Protein AF-A0A962GU84-F1 (afdb_monomer_lite)

Structure (mmCIF, N/CA/C/O backbone):
data_AF-A0A962GU84-F1
#
_entry.id   AF-A0A962GU84-F1
#
loop_
_atom_site.group_PDB
_atom_site.id
_atom_site.type_symbol
_atom_site.label_atom_id
_atom_site.label_alt_id
_atom_site.label_comp_id
_atom_site.label_asym_id
_atom_site.label_entity_id
_atom_site.label_seq_id
_atom_site.pdbx_PDB_ins_code
_atom_site.Cartn_x
_atom_site.Cartn_y
_atom_site.Cartn_z
_atom_site.occupancy
_atom_site.B_iso_or_equiv
_atom_site.auth_seq_id
_atom_site.auth_comp_id
_atom_site.auth_asym_id
_atom_site.auth_atom_id
_atom_site.pdbx_PDB_model_num
ATOM 1 N N . MET A 1 1 ? 2.313 -4.454 -52.057 1.00 39.34 1 MET A N 1
ATOM 2 C CA . MET A 1 1 ? 3.529 -4.263 -51.239 1.00 39.34 1 MET A CA 1
ATOM 3 C C . MET A 1 1 ? 3.069 -3.938 -49.831 1.00 39.34 1 MET A C 1
ATOM 5 O O . MET A 1 1 ? 2.748 -2.790 -49.569 1.00 39.34 1 MET A O 1
ATOM 9 N N . ASN A 1 2 ? 2.949 -4.948 -48.970 1.00 45.00 2 ASN A N 1
ATOM 10 C CA . ASN A 1 2 ? 2.673 -4.740 -47.550 1.00 45.00 2 ASN A CA 1
ATOM 11 C C . ASN A 1 2 ? 4.030 -4.759 -46.849 1.00 45.00 2 ASN A C 1
ATOM 13 O O . ASN A 1 2 ? 4.704 -5.785 -46.850 1.00 45.00 2 ASN A O 1
ATOM 17 N N . GLN A 1 3 ? 4.483 -3.604 -46.366 1.00 57.44 3 GLN A N 1
ATOM 18 C CA . GLN A 1 3 ? 5.586 -3.566 -45.415 1.00 57.44 3 GLN A CA 1
ATOM 19 C C . GLN A 1 3 ? 4.994 -3.895 -44.050 1.00 57.44 3 GLN A C 1
ATOM 21 O O . GLN A 1 3 ? 4.512 -3.013 -43.342 1.00 57.44 3 GLN A O 1
ATOM 26 N N . ASP A 1 4 ? 4.989 -5.180 -43.715 1.00 63.31 4 ASP A N 1
ATOM 27 C CA . ASP A 1 4 ? 4.721 -5.628 -42.357 1.00 63.31 4 ASP A CA 1
ATOM 28 C C . ASP A 1 4 ? 5.906 -5.175 -41.497 1.00 63.31 4 ASP A C 1
ATOM 30 O O . ASP A 1 4 ? 6.939 -5.839 -41.415 1.00 63.31 4 ASP A O 1
ATOM 34 N N . PHE A 1 5 ? 5.801 -3.975 -40.924 1.00 60.59 5 PHE A N 1
ATOM 35 C CA . PHE A 1 5 ? 6.808 -3.443 -40.014 1.00 60.59 5 PHE A CA 1
ATOM 36 C C . PHE A 1 5 ? 6.866 -4.327 -38.773 1.00 60.59 5 PHE A C 1
ATOM 38 O O . PHE A 1 5 ? 6.053 -4.214 -37.853 1.00 60.59 5 PHE A O 1
ATOM 45 N N . ASN A 1 6 ? 7.840 -5.229 -38.751 1.00 82.00 6 ASN A N 1
ATOM 46 C CA . ASN A 1 6 ? 8.029 -6.141 -37.645 1.00 82.00 6 ASN A CA 1
ATOM 47 C C . ASN A 1 6 ? 8.743 -5.393 -36.508 1.00 82.00 6 ASN A C 1
ATOM 49 O O . ASN A 1 6 ? 9.948 -5.146 -36.556 1.00 82.00 6 ASN A O 1
ATOM 53 N N . PHE A 1 7 ? 7.990 -4.982 -35.484 1.00 81.94 7 PHE A N 1
ATOM 54 C CA . PHE A 1 7 ? 8.504 -4.200 -34.348 1.00 81.94 7 PHE A CA 1
ATOM 55 C C . PHE A 1 7 ? 9.721 -4.863 -33.684 1.00 81.94 7 PHE A C 1
ATOM 57 O O . PHE A 1 7 ? 10.677 -4.191 -33.295 1.00 81.94 7 PHE A O 1
ATOM 64 N N . ILE A 1 8 ? 9.713 -6.196 -33.613 1.00 83.56 8 ILE A N 1
ATOM 65 C CA . ILE A 1 8 ? 10.800 -6.991 -33.044 1.00 83.56 8 ILE A CA 1
ATOM 66 C C . ILE A 1 8 ? 12.076 -6.827 -33.878 1.00 83.56 8 ILE A C 1
ATOM 68 O O . ILE A 1 8 ? 13.156 -6.660 -33.317 1.00 83.56 8 ILE A O 1
ATOM 72 N N . GLU A 1 9 ? 11.962 -6.823 -35.206 1.00 84.25 9 GLU A N 1
ATOM 73 C CA . GLU A 1 9 ? 13.090 -6.660 -36.127 1.00 84.25 9 GLU A CA 1
ATOM 74 C C . GLU A 1 9 ? 13.688 -5.250 -36.048 1.00 84.25 9 GLU A C 1
ATOM 76 O O . GLU A 1 9 ? 14.909 -5.093 -36.070 1.00 84.25 9 GLU A O 1
ATOM 81 N N . LEU A 1 10 ? 12.853 -4.226 -35.850 1.00 84.00 10 LEU A N 1
ATOM 82 C CA . LEU A 1 10 ? 13.306 -2.848 -35.649 1.00 84.00 10 LEU A CA 1
ATOM 83 C C . LEU A 1 10 ? 14.119 -2.699 -34.351 1.00 84.00 10 LEU A C 1
ATOM 85 O O . LEU A 1 10 ? 15.176 -2.068 -34.334 1.00 84.00 10 LEU A O 1
ATOM 89 N N . VAL A 1 11 ? 13.662 -3.340 -33.272 1.00 83.38 11 VAL A N 1
ATOM 90 C CA . VAL A 1 11 ? 14.375 -3.392 -31.987 1.00 83.38 11 VAL A CA 1
ATOM 91 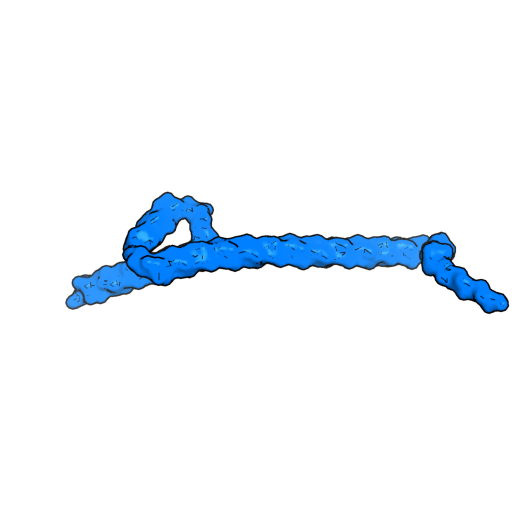C C . VAL A 1 11 ? 15.669 -4.203 -32.108 1.00 83.38 11 VAL A C 1
ATOM 93 O O . VAL A 1 11 ? 16.704 -3.806 -31.567 1.00 83.38 11 VAL A O 1
ATOM 96 N N . MET A 1 12 ? 15.646 -5.319 -32.841 1.00 83.38 12 MET A N 1
ATOM 97 C CA . MET A 1 12 ? 16.808 -6.192 -33.024 1.00 83.38 12 MET A CA 1
ATOM 98 C C . MET A 1 12 ? 17.905 -5.547 -33.875 1.00 83.38 12 MET A C 1
ATOM 100 O O . MET A 1 12 ? 19.085 -5.765 -33.604 1.00 83.38 12 MET A O 1
ATOM 104 N N . ASN A 1 13 ? 17.539 -4.707 -34.842 1.00 87.69 13 ASN A N 1
ATOM 105 C CA . ASN A 1 13 ? 18.483 -3.942 -35.659 1.00 87.69 13 ASN A CA 1
ATOM 106 C C . ASN A 1 13 ? 18.903 -2.602 -35.024 1.00 87.69 13 ASN A C 1
ATOM 108 O O . ASN A 1 13 ? 19.773 -1.917 -35.559 1.00 87.69 13 ASN A O 1
ATOM 112 N N 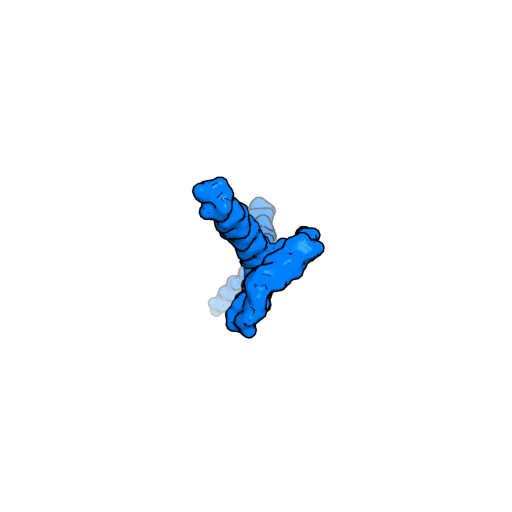. ALA A 1 14 ? 18.331 -2.217 -33.879 1.00 85.75 14 ALA A N 1
ATOM 113 C CA . ALA A 1 14 ? 18.678 -0.966 -33.213 1.00 85.75 14 ALA A CA 1
ATOM 114 C C . ALA A 1 14 ? 20.114 -0.974 -32.651 1.00 85.75 14 ALA A C 1
ATOM 116 O O . ALA A 1 14 ? 20.672 -2.018 -32.291 1.00 85.75 14 ALA A O 1
ATOM 117 N N . SER A 1 15 ? 20.704 0.218 -32.526 1.00 90.25 15 SER A N 1
ATOM 118 C CA . SER A 1 15 ? 22.047 0.392 -31.971 1.00 90.25 15 SER A CA 1
ATOM 119 C C . SER A 1 15 ? 22.118 -0.012 -30.491 1.00 90.25 15 SER A C 1
ATOM 121 O O . SER A 1 15 ? 21.128 0.031 -29.753 1.00 90.25 15 SER A O 1
ATOM 123 N N . LEU A 1 16 ? 23.311 -0.412 -30.039 1.00 90.56 16 LEU A N 1
ATOM 124 C CA . LEU A 1 16 ? 23.529 -0.929 -28.683 1.00 90.56 16 LEU A CA 1
ATOM 125 C C . LEU A 1 16 ? 23.059 0.029 -27.562 1.00 90.56 16 LEU A C 1
ATOM 127 O O . LEU A 1 16 ? 22.400 -0.450 -26.637 1.00 90.56 16 LEU A O 1
ATOM 131 N N . PRO A 1 17 ? 23.287 1.360 -27.637 1.00 93.69 17 PRO A N 1
ATOM 132 C CA . PRO A 1 17 ? 22.769 2.287 -26.627 1.00 93.69 17 PRO A CA 1
ATOM 133 C C . PRO A 1 17 ? 21.236 2.311 -26.573 1.00 93.69 17 PRO A C 1
ATOM 135 O O . PRO A 1 17 ? 20.654 2.322 -25.490 1.00 93.69 17 PRO A O 1
ATOM 138 N N . VAL A 1 18 ? 20.572 2.261 -27.734 1.00 93.25 18 VAL A N 1
ATOM 139 C CA . VAL A 1 18 ? 19.104 2.299 -27.838 1.00 93.25 18 VAL A CA 1
ATOM 140 C C . VAL A 1 18 ? 18.489 1.052 -27.204 1.00 93.25 18 VAL A C 1
ATOM 142 O O . VAL A 1 18 ? 17.543 1.161 -26.424 1.00 93.25 18 VAL A O 1
ATOM 145 N N . LYS A 1 19 ? 19.073 -0.128 -27.444 1.00 91.69 19 LYS A N 1
ATOM 146 C CA . LYS A 1 19 ? 18.665 -1.377 -26.778 1.00 91.69 19 LYS A CA 1
ATOM 147 C C . LYS A 1 19 ? 18.794 -1.298 -25.256 1.00 91.69 19 LYS A C 1
ATOM 149 O O . LYS A 1 19 ? 17.890 -1.743 -24.553 1.00 91.69 19 LYS A O 1
ATOM 154 N N . GLY A 1 20 ? 19.874 -0.695 -24.751 1.00 94.94 20 GLY A N 1
ATOM 155 C CA . GLY A 1 20 ? 20.084 -0.496 -23.314 1.00 94.94 20 GLY A CA 1
ATOM 156 C C . GLY A 1 20 ? 19.000 0.372 -22.670 1.00 94.94 20 GLY A C 1
ATOM 157 O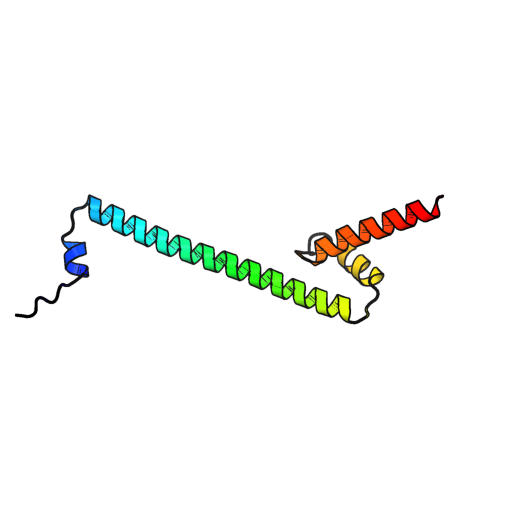 O . GLY A 1 20 ? 18.434 -0.007 -21.644 1.00 94.94 20 GLY A O 1
ATOM 158 N N . VAL A 1 21 ? 18.653 1.496 -23.304 1.00 95.88 21 VAL A N 1
ATOM 159 C CA . VAL A 1 21 ? 17.576 2.375 -22.820 1.00 95.88 21 VAL A CA 1
ATOM 160 C C . VAL A 1 21 ? 16.227 1.657 -22.851 1.00 95.88 21 VAL A C 1
ATOM 162 O O . VAL A 1 21 ? 15.504 1.690 -21.859 1.00 95.88 21 VAL A O 1
ATOM 165 N N . MET A 1 22 ? 15.897 0.955 -23.941 1.00 94.69 22 MET A N 1
ATOM 166 C CA . MET A 1 22 ? 14.637 0.204 -24.040 1.00 94.69 22 MET A CA 1
ATOM 167 C C . MET A 1 22 ? 14.514 -0.871 -22.953 1.00 94.69 22 MET A C 1
ATOM 169 O O . MET A 1 22 ? 13.456 -0.991 -22.337 1.00 94.69 22 MET A O 1
ATOM 173 N N . LEU A 1 23 ? 15.591 -1.609 -22.667 1.00 94.12 23 LEU A N 1
ATOM 174 C CA . LEU A 1 23 ? 15.607 -2.603 -21.592 1.00 94.12 23 LEU A CA 1
ATOM 175 C C . LEU A 1 23 ? 15.344 -1.956 -20.225 1.00 94.12 23 LEU A C 1
ATOM 177 O O . LEU A 1 23 ? 14.524 -2.454 -19.454 1.00 94.12 23 LEU A O 1
ATOM 181 N N . LEU A 1 24 ? 16.009 -0.834 -19.936 1.00 96.81 24 LEU A N 1
ATOM 182 C CA . LEU A 1 24 ? 15.817 -0.094 -18.688 1.00 96.81 24 LEU A CA 1
ATOM 183 C C . LEU A 1 24 ? 14.364 0.364 -18.542 1.00 96.81 24 LEU A C 1
ATOM 185 O O . LEU A 1 24 ? 13.762 0.161 -17.489 1.00 96.81 24 LEU A O 1
ATOM 189 N N . LEU A 1 25 ? 13.774 0.909 -19.608 1.00 96.19 25 LEU A N 1
ATOM 190 C CA . LEU A 1 25 ? 12.376 1.337 -19.608 1.00 96.19 25 LEU A CA 1
ATOM 191 C C . LEU A 1 25 ? 11.420 0.174 -19.319 1.00 96.19 25 LEU A C 1
ATOM 193 O O . LEU A 1 25 ? 10.521 0.322 -18.493 1.00 96.19 25 LEU A O 1
ATOM 197 N N . VAL A 1 26 ? 11.635 -0.996 -19.927 1.00 96.38 26 VAL A N 1
ATOM 198 C CA . VAL A 1 26 ? 10.818 -2.190 -19.654 1.00 96.38 26 VAL A CA 1
ATOM 199 C C . VAL A 1 26 ? 10.946 -2.619 -18.191 1.00 96.38 26 VAL A C 1
ATOM 201 O O . VAL A 1 26 ? 9.933 -2.861 -17.534 1.00 96.38 26 VAL A O 1
ATOM 204 N N . MET A 1 27 ? 12.165 -2.649 -17.644 1.00 97.69 27 MET A N 1
ATOM 205 C CA . MET A 1 27 ? 12.376 -2.960 -16.226 1.00 97.69 27 MET A CA 1
ATOM 206 C C . MET A 1 27 ? 11.672 -1.953 -15.310 1.00 97.69 27 MET A C 1
ATOM 208 O O . MET A 1 27 ? 11.037 -2.357 -14.337 1.00 97.69 27 MET A O 1
ATOM 212 N N . ALA A 1 28 ? 11.725 -0.659 -15.634 1.00 97.19 28 ALA A N 1
ATOM 213 C CA . ALA A 1 28 ? 11.049 0.385 -14.870 1.00 97.19 28 ALA A CA 1
ATOM 214 C C . ALA A 1 28 ? 9.518 0.225 -14.899 1.00 97.19 28 ALA A C 1
ATOM 216 O O . ALA A 1 28 ? 8.864 0.387 -13.867 1.00 97.19 28 ALA A O 1
ATOM 217 N N . VAL A 1 29 ? 8.945 -0.152 -16.046 1.00 97.06 29 VAL A N 1
ATOM 218 C CA . VAL A 1 29 ? 7.506 -0.435 -16.179 1.00 97.06 29 VAL A CA 1
ATOM 219 C C . VAL A 1 29 ? 7.100 -1.620 -15.301 1.00 97.06 29 VAL A C 1
ATOM 221 O O . VAL A 1 29 ? 6.141 -1.513 -14.534 1.00 97.06 29 VAL A O 1
ATOM 224 N N . VAL A 1 30 ? 7.851 -2.724 -15.358 1.00 96.88 30 VAL A N 1
ATOM 225 C CA . VAL A 1 30 ? 7.577 -3.918 -14.541 1.00 96.88 30 VAL A CA 1
ATOM 226 C C . VAL A 1 30 ? 7.723 -3.608 -13.049 1.00 96.88 30 VAL A C 1
ATOM 228 O O . VAL A 1 30 ? 6.851 -3.971 -12.260 1.00 96.88 30 VAL A O 1
ATOM 231 N N . ALA A 1 31 ? 8.777 -2.886 -12.658 1.00 96.75 31 ALA A N 1
ATOM 232 C CA . ALA A 1 31 ? 8.999 -2.479 -11.273 1.00 96.75 31 ALA A CA 1
ATOM 233 C C . ALA A 1 31 ? 7.866 -1.581 -10.751 1.00 96.75 31 ALA A C 1
ATOM 235 O O . ALA A 1 31 ? 7.381 -1.776 -9.636 1.00 96.75 31 ALA A O 1
ATOM 236 N N . SER A 1 32 ? 7.397 -0.634 -11.566 1.00 95.81 32 SER A N 1
ATOM 237 C CA . SER A 1 32 ? 6.269 0.229 -11.211 1.00 95.81 32 SER A CA 1
ATOM 238 C C . SER A 1 32 ? 4.992 -0.584 -10.977 1.00 95.81 32 SER A C 1
ATOM 240 O O . SER A 1 32 ? 4.332 -0.428 -9.947 1.00 95.81 32 SER A O 1
ATOM 242 N N . TRP A 1 33 ? 4.682 -1.528 -11.871 1.00 95.44 33 TRP A N 1
ATOM 243 C CA . TRP A 1 33 ? 3.505 -2.387 -11.727 1.00 95.44 33 TRP A CA 1
ATOM 244 C C . TRP A 1 33 ? 3.582 -3.286 -10.486 1.00 95.44 33 TRP A C 1
ATOM 246 O O . TRP A 1 33 ? 2.597 -3.431 -9.757 1.00 95.44 33 TRP A O 1
ATOM 256 N N . TRP A 1 34 ? 4.773 -3.807 -10.178 1.00 95.94 34 TRP A N 1
ATOM 257 C CA . TRP A 1 34 ? 5.026 -4.559 -8.949 1.00 95.94 34 TRP A CA 1
ATOM 258 C C . TRP A 1 34 ? 4.740 -3.728 -7.691 1.00 95.94 34 TRP A C 1
ATOM 260 O O . TRP A 1 34 ? 4.056 -4.191 -6.776 1.00 95.94 34 TRP A O 1
ATOM 270 N N . ILE A 1 35 ? 5.217 -2.479 -7.645 1.00 94.69 35 ILE A N 1
ATOM 271 C CA . ILE A 1 35 ? 4.987 -1.570 -6.512 1.00 94.69 35 ILE A CA 1
ATOM 272 C C . ILE A 1 35 ? 3.494 -1.265 -6.348 1.00 94.69 35 ILE A C 1
ATOM 274 O O . ILE A 1 35 ? 2.992 -1.261 -5.220 1.00 94.69 35 ILE A O 1
ATOM 278 N N . ILE A 1 36 ? 2.780 -1.032 -7.453 1.00 93.94 36 ILE A N 1
ATOM 279 C CA . ILE A 1 36 ? 1.331 -0.794 -7.436 1.00 93.94 36 ILE A CA 1
ATOM 280 C C . ILE A 1 36 ? 0.613 -1.999 -6.827 1.00 93.94 36 ILE A C 1
ATOM 282 O O . ILE A 1 36 ? -0.197 -1.828 -5.916 1.00 93.94 36 ILE A O 1
ATOM 286 N N . PHE A 1 37 ? 0.948 -3.212 -7.267 1.00 94.38 37 PHE A N 1
ATOM 287 C CA . PHE A 1 37 ? 0.334 -4.431 -6.749 1.00 94.38 37 PHE A CA 1
ATOM 288 C C . PHE A 1 37 ? 0.632 -4.643 -5.256 1.00 94.38 37 PHE A C 1
ATOM 290 O O . PHE A 1 37 ? -0.278 -4.925 -4.475 1.00 94.38 37 PHE A O 1
ATOM 297 N N . ALA A 1 38 ? 1.880 -4.425 -4.833 1.00 93.12 38 ALA A N 1
ATOM 298 C CA . ALA A 1 38 ? 2.281 -4.539 -3.433 1.00 93.12 38 ALA A CA 1
ATOM 299 C C . ALA A 1 38 ? 1.531 -3.541 -2.531 1.00 93.12 38 ALA A C 1
ATOM 301 O O . ALA A 1 38 ? 0.999 -3.913 -1.480 1.00 93.12 38 ALA A O 1
ATOM 302 N N . LYS A 1 39 ? 1.429 -2.273 -2.954 1.00 92.69 39 LYS A N 1
ATOM 303 C CA . LYS A 1 39 ? 0.658 -1.253 -2.227 1.00 92.69 39 LYS A CA 1
ATOM 304 C C . LYS A 1 39 ? -0.833 -1.574 -2.209 1.00 92.69 39 LYS A C 1
ATOM 306 O O . LYS A 1 39 ? -1.461 -1.429 -1.163 1.00 92.69 39 LYS A O 1
ATOM 311 N N . TRP A 1 40 ? -1.393 -2.035 -3.325 1.00 92.56 40 TRP A N 1
ATOM 312 C CA . TRP A 1 40 ? -2.802 -2.409 -3.405 1.00 92.56 40 TRP A CA 1
ATOM 313 C C . TRP A 1 40 ? -3.143 -3.552 -2.443 1.00 92.56 40 TRP A C 1
ATOM 315 O O . TRP A 1 40 ? -4.129 -3.463 -1.713 1.00 92.56 40 TRP A O 1
ATOM 325 N N . MET A 1 41 ? -2.292 -4.579 -2.366 1.00 90.50 41 MET A N 1
ATOM 326 C CA . MET A 1 41 ? -2.466 -5.684 -1.423 1.00 90.50 41 MET A CA 1
ATOM 327 C C . MET A 1 41 ? -2.380 -5.212 0.036 1.00 90.50 41 MET A C 1
ATOM 329 O O . MET A 1 41 ? -3.222 -5.594 0.847 1.00 90.50 41 MET A O 1
ATOM 333 N N . SER A 1 42 ? -1.427 -4.331 0.356 1.00 88.94 42 SER A N 1
ATOM 334 C CA . SER A 1 42 ? -1.288 -3.740 1.695 1.00 88.94 42 SER A CA 1
ATOM 335 C C . SER A 1 42 ? -2.531 -2.939 2.115 1.00 88.94 42 SER A C 1
ATOM 337 O O . SER A 1 42 ? -3.084 -3.162 3.194 1.00 88.94 42 SER A O 1
ATOM 339 N N . LEU A 1 43 ? -3.049 -2.077 1.232 1.00 89.31 43 LEU A N 1
ATOM 340 C CA . LEU A 1 43 ? -4.272 -1.307 1.487 1.00 89.31 43 LEU A CA 1
ATOM 341 C C . LEU A 1 43 ? -5.503 -2.208 1.626 1.00 89.31 43 LEU A C 1
ATOM 343 O O . LEU A 1 43 ? -6.332 -1.993 2.511 1.00 89.31 43 LEU A O 1
ATOM 347 N N . LYS A 1 44 ? -5.613 -3.243 0.786 1.00 89.88 44 LYS A N 1
ATOM 348 C CA . LYS A 1 44 ? -6.706 -4.216 0.859 1.00 89.88 44 LYS A CA 1
ATOM 349 C C . LYS A 1 44 ? -6.688 -4.970 2.189 1.00 89.88 44 LYS A C 1
ATOM 351 O O . LYS A 1 44 ? -7.737 -5.123 2.809 1.00 89.88 44 LYS A O 1
ATOM 356 N N . GLN A 1 45 ? -5.512 -5.395 2.650 1.00 87.50 45 GLN A N 1
ATOM 357 C CA . GLN A 1 45 ? -5.361 -6.069 3.938 1.00 87.50 45 GLN A CA 1
ATOM 358 C C . GLN A 1 45 ? -5.772 -5.152 5.099 1.00 87.50 45 GLN A C 1
ATOM 360 O O . GLN A 1 45 ? -6.541 -5.575 5.961 1.00 87.50 45 GLN A O 1
ATOM 365 N N . ALA A 1 46 ? -5.323 -3.893 5.091 1.00 86.06 46 ALA A N 1
ATOM 366 C CA . ALA A 1 46 ? -5.704 -2.905 6.099 1.00 86.06 46 ALA A CA 1
ATOM 367 C C . ALA A 1 46 ? -7.218 -2.625 6.100 1.00 86.06 46 ALA A C 1
ATOM 369 O O . ALA A 1 46 ? -7.826 -2.543 7.164 1.00 86.06 46 ALA A O 1
ATOM 370 N N . SER A 1 47 ? -7.839 -2.540 4.918 1.00 87.06 47 SER A N 1
ATOM 371 C CA . SER A 1 47 ? -9.285 -2.339 4.767 1.00 87.06 47 SER A CA 1
ATOM 372 C C . SER A 1 47 ? -10.101 -3.514 5.318 1.00 87.06 47 SER A C 1
ATOM 374 O O . SER A 1 47 ? -11.086 -3.292 6.020 1.00 87.06 47 SER A O 1
ATOM 376 N N . ILE A 1 48 ? -9.674 -4.758 5.069 1.00 87.75 48 ILE A N 1
ATOM 377 C CA . ILE A 1 48 ? -10.335 -5.953 5.620 1.00 87.75 48 ILE A CA 1
ATOM 378 C C . ILE A 1 48 ? -10.259 -5.955 7.152 1.00 87.75 48 ILE A C 1
ATOM 380 O O . ILE A 1 48 ? -11.272 -6.179 7.815 1.00 87.75 48 ILE A O 1
ATOM 384 N N . SER A 1 49 ? -9.080 -5.679 7.717 1.00 85.75 49 SER A N 1
ATOM 385 C CA . SER A 1 4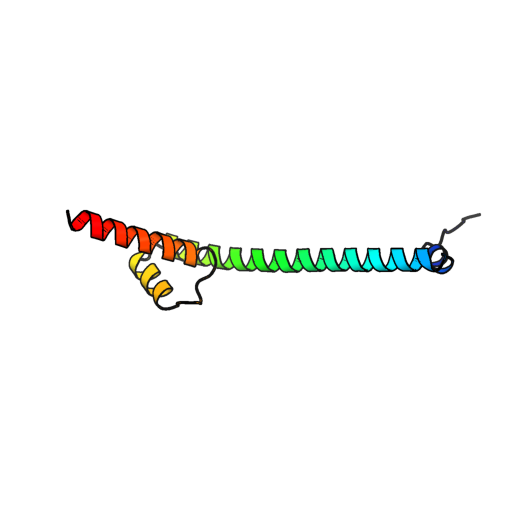9 ? -8.905 -5.601 9.172 1.00 85.75 49 SER A CA 1
ATOM 386 C C . SER A 1 49 ? -9.762 -4.492 9.789 1.00 85.75 49 SER A C 1
ATOM 388 O O . SER A 1 49 ? -10.433 -4.727 10.792 1.00 85.75 49 SER A O 1
ATOM 390 N N . ALA A 1 50 ? -9.808 -3.315 9.158 1.00 86.00 50 ALA A N 1
ATOM 391 C CA . ALA A 1 50 ? -10.642 -2.201 9.600 1.00 86.00 50 ALA A CA 1
ATOM 392 C C . ALA A 1 50 ? -12.135 -2.558 9.591 1.00 86.00 50 ALA A C 1
ATOM 394 O O . ALA A 1 50 ? -12.817 -2.326 10.583 1.00 86.00 50 ALA A O 1
ATOM 395 N N . LYS A 1 51 ? -12.628 -3.201 8.525 1.00 88.06 51 LYS A N 1
ATOM 396 C CA . LYS A 1 51 ? -14.034 -3.618 8.431 1.00 88.06 51 LYS A CA 1
ATOM 397 C C . LYS A 1 51 ? -14.425 -4.604 9.537 1.00 88.06 51 LYS A C 1
ATOM 399 O O . LYS A 1 51 ? -15.489 -4.479 10.132 1.00 88.06 51 LYS A O 1
ATOM 404 N N . LYS A 1 52 ? -13.546 -5.558 9.858 1.00 86.94 52 LYS A N 1
ATOM 405 C CA . LYS A 1 52 ? -13.772 -6.518 10.951 1.00 86.94 52 LYS A CA 1
ATOM 406 C C . LYS A 1 52 ? -13.837 -5.829 12.319 1.00 86.94 52 LYS A C 1
ATOM 408 O O . LYS A 1 52 ? -14.665 -6.183 13.162 1.00 86.94 52 LYS A O 1
ATOM 413 N N . PHE A 1 53 ? -12.949 -4.862 12.548 1.00 86.50 53 PHE A N 1
ATOM 414 C CA . PHE A 1 53 ? -12.986 -4.040 13.753 1.00 86.50 53 PHE A CA 1
ATOM 415 C C . PHE A 1 53 ? -14.291 -3.243 13.827 1.00 86.50 53 PHE A C 1
ATOM 417 O O . PHE A 1 53 ? -14.950 -3.263 14.861 1.00 86.50 53 PHE A O 1
ATOM 424 N N . GLU A 1 54 ? -14.689 -2.607 12.728 1.00 87.12 54 GLU A N 1
ATOM 425 C CA . GLU A 1 54 ? -15.908 -1.810 12.624 1.00 87.12 54 GLU A CA 1
ATOM 426 C C . GLU A 1 54 ? -17.167 -2.635 12.936 1.00 87.12 54 GLU A C 1
ATOM 428 O O . GLU A 1 54 ? -17.976 -2.226 13.765 1.00 87.12 54 GLU A O 1
ATOM 433 N N . GLU A 1 55 ? -17.298 -3.840 12.373 1.00 88.12 55 GLU A N 1
ATOM 434 C CA . GLU A 1 55 ? -18.390 -4.767 12.707 1.00 88.12 55 GLU A CA 1
ATOM 435 C C . GLU A 1 55 ? -18.434 -5.076 14.211 1.00 88.12 55 GLU A C 1
ATOM 437 O O . GLU A 1 55 ? -19.502 -5.074 14.822 1.00 88.12 55 GLU A O 1
ATOM 442 N N . THR A 1 56 ? -17.271 -5.285 14.835 1.00 85.75 56 THR A N 1
ATOM 443 C CA . THR A 1 56 ? -17.183 -5.539 16.281 1.00 85.75 56 THR A CA 1
ATOM 444 C C . THR A 1 56 ? -17.551 -4.294 17.089 1.00 85.75 56 THR A C 1
ATOM 446 O O . THR A 1 56 ? -18.287 -4.397 18.069 1.00 85.75 56 THR A O 1
ATOM 449 N N . PHE A 1 57 ? -17.083 -3.120 16.670 1.00 85.69 57 PHE A N 1
ATOM 450 C CA . PHE A 1 57 ? -17.362 -1.843 17.319 1.00 85.69 57 PHE A CA 1
ATOM 451 C C . PHE A 1 57 ? -18.863 -1.512 17.299 1.00 85.69 57 PHE A C 1
ATOM 453 O O . PHE A 1 57 ? -19.420 -1.132 18.327 1.00 85.69 57 PHE A O 1
ATOM 460 N N . TRP A 1 58 ? -19.538 -1.733 16.166 1.00 85.88 58 TRP A N 1
ATOM 461 C CA . TRP A 1 58 ? -20.976 -1.473 16.018 1.00 85.88 58 TRP A CA 1
ATOM 462 C C . TRP A 1 58 ? -21.883 -2.612 16.496 1.00 85.88 58 TRP A C 1
ATOM 464 O O . TRP A 1 58 ? -23.082 -2.398 16.653 1.00 85.88 58 TRP A O 1
ATOM 474 N N . SER A 1 59 ? -21.343 -3.800 16.787 1.00 83.56 59 SER A N 1
ATOM 475 C CA . SER A 1 59 ? -22.122 -4.937 17.312 1.00 83.56 59 SER A CA 1
ATOM 476 C C . SER A 1 59 ? -22.715 -4.718 18.714 1.00 83.56 59 SER A C 1
ATOM 478 O O . SER A 1 59 ? -23.407 -5.594 19.230 1.00 83.56 59 SER A O 1
ATOM 480 N N . GLY A 1 60 ? -22.450 -3.570 19.349 1.00 76.81 60 GLY A N 1
ATOM 481 C CA . GLY A 1 60 ? -22.920 -3.263 20.702 1.00 76.81 60 GLY A CA 1
ATOM 482 C C . GLY A 1 60 ? -22.102 -3.938 21.805 1.00 76.81 60 GLY A C 1
ATOM 483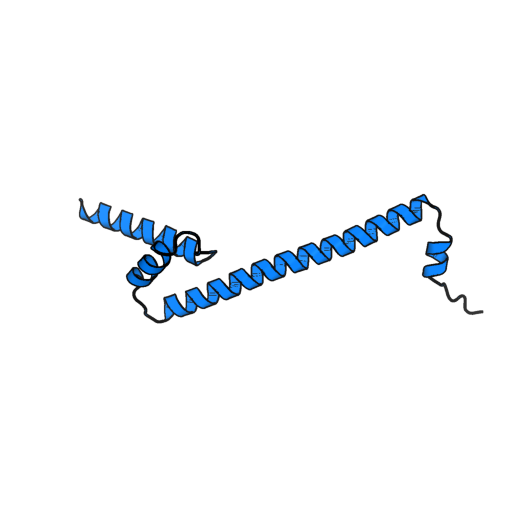 O O . GLY A 1 60 ? -22.534 -3.980 22.956 1.00 76.81 60 GLY A O 1
ATOM 484 N N . VAL A 1 61 ? -20.919 -4.471 21.478 1.00 76.69 61 VAL A N 1
ATOM 485 C CA . VAL A 1 61 ? -19.954 -4.934 22.481 1.00 76.69 61 VAL A CA 1
ATOM 486 C C . VAL A 1 61 ? -19.442 -3.739 23.283 1.00 76.69 61 VAL A C 1
ATOM 488 O O . VAL A 1 61 ? -19.163 -2.676 22.739 1.00 76.69 61 VAL A O 1
ATOM 491 N N . ASP A 1 62 ? -19.281 -3.937 24.590 1.00 83.06 62 ASP A N 1
ATOM 492 C CA . ASP A 1 62 ? -18.697 -2.945 25.489 1.00 83.06 62 ASP A CA 1
ATOM 493 C C . ASP A 1 62 ? -17.303 -2.505 25.001 1.00 83.06 62 ASP A C 1
ATOM 495 O O . ASP A 1 62 ? -16.360 -3.304 24.939 1.00 83.06 62 ASP A O 1
ATOM 499 N N . LEU A 1 63 ? -17.168 -1.214 24.682 1.00 81.50 63 LEU A N 1
ATOM 500 C CA . LEU A 1 63 ? -15.919 -0.584 24.247 1.00 81.50 63 LEU A CA 1
ATOM 501 C C . LEU A 1 63 ? -14.789 -0.788 25.264 1.00 81.50 63 LEU A C 1
ATOM 503 O O . LEU A 1 63 ? -13.626 -0.875 24.873 1.00 81.50 63 LEU A O 1
ATOM 507 N N . HIS A 1 64 ? -15.112 -0.912 26.553 1.00 83.56 64 HIS A N 1
ATOM 508 C CA . HIS A 1 64 ? -14.134 -1.204 27.593 1.00 83.56 64 HIS A CA 1
ATOM 509 C C . HIS A 1 64 ? -13.545 -2.610 27.430 1.00 83.56 64 HIS A C 1
ATOM 511 O O . HIS A 1 64 ? -12.330 -2.788 27.506 1.00 83.56 64 HIS A O 1
ATOM 517 N N . ARG A 1 65 ? -14.382 -3.606 27.108 1.00 84.25 65 ARG A N 1
ATOM 518 C CA . ARG A 1 65 ? -13.930 -4.975 26.805 1.00 84.25 65 ARG A CA 1
ATOM 519 C C . ARG A 1 65 ? -13.123 -5.032 25.511 1.00 84.25 65 ARG A C 1
ATOM 521 O O . ARG A 1 65 ? -12.137 -5.766 25.438 1.00 84.25 65 ARG A O 1
ATOM 528 N N . LEU A 1 66 ? -13.515 -4.251 24.502 1.00 84.94 66 LEU A N 1
ATOM 529 C CA . LEU A 1 66 ? -12.763 -4.121 23.253 1.00 84.94 66 LEU A CA 1
ATOM 530 C C . LEU A 1 66 ? -11.373 -3.520 23.509 1.00 84.94 66 LEU A C 1
ATOM 532 O O . LEU A 1 66 ? -10.372 -4.058 23.037 1.00 84.94 66 LEU A O 1
ATOM 536 N N . TYR A 1 67 ? -11.300 -2.468 24.325 1.00 85.12 67 TYR A N 1
ATOM 537 C CA . TYR A 1 67 ? -10.044 -1.861 24.753 1.00 85.12 67 TYR A CA 1
ATOM 538 C C . TYR A 1 67 ? -9.158 -2.829 25.549 1.00 85.12 67 TYR A C 1
ATOM 540 O O . TYR A 1 67 ? -7.962 -2.919 25.271 1.00 85.12 67 TYR A O 1
ATOM 548 N N . GLU A 1 68 ? -9.714 -3.588 26.498 1.00 85.25 68 GLU A N 1
ATOM 549 C CA . GLU A 1 68 ? -8.950 -4.593 27.249 1.00 85.25 68 GLU A CA 1
ATOM 550 C C . GLU A 1 68 ? -8.384 -5.687 26.344 1.00 85.25 68 GLU A C 1
ATOM 552 O O . GLU A 1 68 ? -7.239 -6.106 26.525 1.00 85.25 68 GLU A O 1
ATOM 557 N N . LYS A 1 69 ? -9.168 -6.150 25.364 1.00 84.62 69 LYS A N 1
ATOM 558 C CA . LYS A 1 69 ? -8.727 -7.156 24.396 1.00 84.62 69 LYS A CA 1
ATOM 559 C C . LYS A 1 69 ? -7.539 -6.645 23.579 1.00 84.62 69 LYS A C 1
ATOM 561 O O . LYS A 1 69 ? -6.511 -7.317 23.524 1.00 84.62 69 LYS A O 1
ATOM 566 N N . LEU A 1 70 ? -7.650 -5.440 23.022 1.00 83.50 70 LEU A N 1
ATOM 567 C CA . LEU A 1 70 ? -6.581 -4.814 22.238 1.00 83.50 70 LEU A CA 1
ATOM 568 C C . LEU A 1 70 ? -5.342 -4.505 23.096 1.00 83.50 70 LEU A C 1
ATOM 570 O O . LEU A 1 70 ? -4.217 -4.750 22.672 1.00 83.50 70 LEU A O 1
ATOM 574 N N . SER A 1 71 ? -5.544 -4.067 24.341 1.00 81.06 71 SER A N 1
ATOM 575 C CA . SER A 1 71 ? -4.463 -3.793 25.298 1.00 81.06 71 SER A CA 1
ATOM 576 C C . SER A 1 71 ? -3.725 -5.052 25.769 1.00 81.06 71 SER A C 1
ATOM 578 O O . SER A 1 71 ? -2.572 -4.957 26.197 1.00 81.06 71 SER A O 1
ATOM 580 N N . LYS A 1 72 ? -4.368 -6.229 25.723 1.00 81.19 72 LYS A N 1
ATOM 581 C CA . LYS A 1 72 ? -3.735 -7.531 26.000 1.00 81.19 72 LYS A CA 1
ATOM 582 C C . LYS A 1 72 ? -2.952 -8.049 24.792 1.00 81.19 72 LYS A C 1
ATOM 584 O O . LYS A 1 72 ? -1.901 -8.656 24.969 1.00 81.19 72 LYS A O 1
ATOM 589 N N . GLU A 1 73 ? -3.410 -7.763 23.577 1.00 76.06 73 GLU A N 1
ATOM 590 C CA . GLU A 1 73 ? -2.758 -8.143 22.316 1.00 76.06 73 GLU A CA 1
ATOM 591 C C . GLU A 1 73 ? -1.729 -7.101 21.828 1.00 76.06 73 GLU A C 1
ATOM 593 O O . GLU A 1 73 ? -1.606 -6.838 20.628 1.00 76.06 73 GLU A O 1
ATOM 598 N N . LYS A 1 74 ? -0.956 -6.508 22.752 1.00 63.31 74 LYS A N 1
ATOM 599 C CA . LYS A 1 74 ? 0.079 -5.511 22.426 1.00 63.31 74 LYS A CA 1
ATOM 600 C C . LYS A 1 74 ? 1.004 -6.012 21.314 1.00 63.31 74 LYS A C 1
ATOM 602 O O . LYS A 1 74 ? 1.687 -7.021 21.468 1.00 63.31 74 LYS A O 1
ATOM 607 N N . GLY A 1 75 ? 1.036 -5.271 20.206 1.00 63.72 75 GLY A N 1
ATOM 608 C CA . GLY A 1 75 ? 1.867 -5.559 19.033 1.00 63.72 75 GLY A CA 1
ATOM 609 C C . GLY A 1 75 ? 1.167 -6.321 17.903 1.00 63.72 75 GLY A C 1
ATOM 610 O O . GLY A 1 75 ? 1.759 -6.458 16.836 1.00 63.72 75 GLY A O 1
ATOM 611 N N . LYS A 1 76 ? -0.078 -6.784 18.096 1.00 64.94 76 LYS A N 1
ATOM 612 C CA . LYS A 1 76 ? -0.905 -7.371 17.022 1.00 64.94 76 LYS A CA 1
ATOM 613 C C . LYS A 1 76 ? -1.962 -6.421 16.462 1.00 64.94 76 LYS A C 1
ATOM 615 O O . LYS A 1 76 ? -2.423 -6.658 15.348 1.00 64.94 76 LYS A O 1
ATOM 620 N N . SER A 1 77 ? -2.320 -5.364 17.192 1.00 67.44 77 SER A N 1
ATOM 621 C CA . SER A 1 77 ? -3.245 -4.347 16.691 1.00 67.44 77 SER A CA 1
ATOM 622 C C . SER A 1 77 ? -2.603 -3.586 15.530 1.00 67.44 77 SER A C 1
ATOM 624 O O . SER A 1 77 ? -1.433 -3.209 15.601 1.00 67.44 77 SER A O 1
ATOM 626 N N . SER A 1 78 ? -3.334 -3.375 14.435 1.00 72.44 78 SER A N 1
ATOM 627 C CA . SER A 1 78 ? -2.835 -2.655 13.254 1.00 72.44 78 SER A CA 1
ATOM 628 C C . SER A 1 78 ? -3.911 -1.750 12.660 1.00 72.44 78 SER A C 1
ATOM 630 O O . SER A 1 78 ? -5.099 -2.072 12.678 1.00 72.44 78 SER A O 1
ATOM 632 N N . GLY A 1 79 ? -3.496 -0.597 12.130 1.00 82.81 79 GLY A N 1
ATOM 633 C CA . GLY A 1 79 ? -4.393 0.369 11.499 1.00 82.81 79 GLY A CA 1
ATOM 634 C C . GLY A 1 79 ? -5.419 0.944 12.477 1.00 82.81 79 GLY A C 1
ATOM 635 O O . GLY A 1 79 ? -5.060 1.602 13.452 1.00 82.81 79 GLY A O 1
ATOM 636 N N . MET A 1 80 ? -6.703 0.703 12.207 1.00 83.81 80 MET A N 1
ATOM 637 C CA . MET A 1 80 ? -7.827 1.296 12.944 1.00 83.81 80 MET A CA 1
ATOM 638 C C . MET A 1 80 ? -7.863 0.896 14.429 1.00 83.81 80 MET A C 1
ATOM 640 O O . MET A 1 80 ? -8.203 1.718 15.277 1.00 83.81 80 MET A O 1
ATOM 644 N N . GLU A 1 81 ? -7.436 -0.324 14.761 1.00 85.50 81 GLU A N 1
ATOM 645 C CA . GLU A 1 81 ? -7.391 -0.819 16.143 1.00 85.50 81 GLU A CA 1
ATOM 646 C C . GLU A 1 81 ? -6.414 -0.021 17.021 1.00 85.50 81 GLU A C 1
ATOM 648 O O . GLU A 1 81 ? -6.722 0.271 18.176 1.00 85.50 81 GLU A O 1
ATOM 653 N N . GLN A 1 82 ? -5.263 0.388 16.470 1.00 85.62 82 GLN A N 1
ATOM 654 C CA . GLN A 1 82 ? -4.285 1.216 17.190 1.00 85.62 82 GLN A CA 1
ATOM 655 C C . GLN A 1 82 ? -4.814 2.632 17.434 1.00 85.62 82 GLN A C 1
ATOM 657 O O . GLN A 1 82 ? -4.601 3.195 18.507 1.00 85.62 82 GLN A O 1
ATOM 662 N N . ILE A 1 83 ? -5.521 3.204 16.452 1.00 86.75 83 ILE A N 1
ATOM 663 C CA . ILE A 1 83 ? -6.134 4.534 16.575 1.00 86.75 83 ILE A CA 1
ATOM 664 C C . ILE A 1 83 ? -7.184 4.515 17.691 1.00 86.75 83 ILE A C 1
ATOM 666 O O . ILE A 1 83 ? -7.191 5.405 18.543 1.00 86.75 83 ILE A O 1
ATOM 670 N N . PHE A 1 84 ? -8.026 3.478 17.729 1.00 88.25 84 PHE A N 1
ATOM 671 C CA . PHE A 1 84 ? -9.004 3.297 18.799 1.00 88.25 84 PHE A CA 1
ATOM 672 C C . PHE A 1 84 ? -8.334 3.127 20.166 1.00 88.25 84 PHE A C 1
ATOM 674 O O . PHE A 1 84 ? -8.716 3.804 21.116 1.00 88.25 84 PHE A O 1
ATOM 681 N N . GLU A 1 85 ? -7.318 2.267 20.278 1.00 87.62 85 GLU A N 1
ATOM 682 C CA . GLU A 1 85 ? -6.604 2.046 21.539 1.00 87.62 85 GLU A CA 1
ATOM 683 C C . GLU A 1 85 ? -5.981 3.345 22.076 1.00 87.62 85 GLU A C 1
ATOM 685 O O . GLU A 1 85 ? -6.107 3.649 23.265 1.00 87.62 85 GLU A O 1
ATOM 690 N N . ALA A 1 86 ? -5.333 4.126 21.207 1.00 86.56 86 ALA A N 1
ATOM 691 C CA . ALA A 1 86 ? -4.732 5.405 21.567 1.00 86.56 86 ALA A CA 1
ATOM 692 C C . ALA A 1 86 ? -5.792 6.434 21.997 1.00 86.56 86 ALA A C 1
ATOM 694 O O . ALA A 1 86 ? -5.644 7.063 23.045 1.00 86.56 86 ALA A O 1
ATOM 695 N N . GLY A 1 87 ? -6.885 6.560 21.238 1.00 88.25 87 GLY A N 1
ATOM 696 C CA . GLY A 1 87 ? -7.974 7.486 21.552 1.00 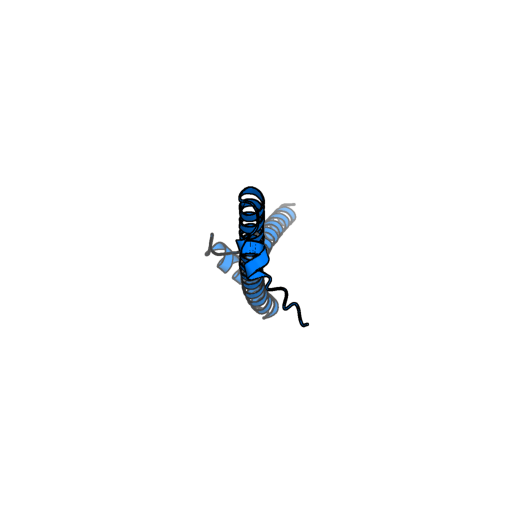88.25 87 GLY A CA 1
ATOM 697 C C . GLY A 1 87 ? -8.718 7.118 22.837 1.00 88.25 87 GLY A C 1
ATOM 698 O O . GLY A 1 87 ? -8.958 7.974 23.687 1.00 88.25 87 GLY A O 1
ATOM 699 N N . PHE A 1 88 ? -9.033 5.836 23.030 1.00 88.25 88 PHE A N 1
ATOM 700 C CA . PHE A 1 88 ? -9.745 5.361 24.216 1.00 88.25 88 PHE A CA 1
ATOM 701 C C . PHE A 1 88 ? -8.881 5.456 25.478 1.00 88.25 88 PHE A C 1
ATOM 703 O O . PHE A 1 88 ? -9.372 5.808 26.550 1.00 88.25 88 PHE A O 1
ATOM 710 N N . ARG A 1 89 ? -7.571 5.216 25.352 1.00 87.81 89 ARG A N 1
ATOM 711 C CA . ARG A 1 89 ? -6.602 5.446 26.429 1.00 87.81 89 ARG A CA 1
ATOM 712 C C . ARG A 1 89 ? -6.598 6.905 26.882 1.00 87.81 89 ARG A C 1
ATOM 714 O O . ARG A 1 89 ? -6.618 7.151 28.087 1.00 87.81 89 ARG A O 1
ATOM 721 N N . GLU A 1 90 ? -6.583 7.850 25.944 1.00 87.56 90 GLU A N 1
ATOM 722 C CA . GLU A 1 90 ? -6.604 9.275 26.284 1.00 87.56 90 GLU A CA 1
ATOM 723 C C . GLU A 1 90 ? -7.950 9.683 26.893 1.00 87.56 90 GLU A C 1
ATOM 725 O O . GLU A 1 90 ? -7.977 10.340 27.929 1.00 87.56 90 GLU A O 1
ATOM 730 N N . PHE A 1 91 ? -9.068 9.186 26.357 1.00 87.81 91 PHE A N 1
ATOM 731 C CA . PHE A 1 91 ? -10.393 9.402 26.943 1.00 87.81 91 PHE A CA 1
ATOM 732 C C . PHE A 1 91 ? -10.469 8.951 28.412 1.00 87.81 91 PHE A C 1
ATOM 734 O O . PHE A 1 91 ? -10.954 9.687 29.275 1.00 87.81 91 PHE A O 1
ATOM 741 N N . LEU A 1 92 ? -9.946 7.760 28.728 1.00 87.25 92 LEU A N 1
ATOM 742 C CA . LEU A 1 92 ? -9.884 7.262 30.105 1.00 87.25 92 LEU A CA 1
ATOM 743 C C . LEU A 1 92 ? -8.990 8.132 31.000 1.00 87.25 92 LEU A C 1
ATOM 745 O O . LEU A 1 92 ? -9.303 8.320 32.178 1.00 87.25 92 LEU A O 1
ATOM 749 N N . ARG A 1 93 ? -7.888 8.664 30.459 1.00 87.38 93 ARG A N 1
ATOM 750 C CA . ARG A 1 93 ? -6.996 9.585 31.171 1.00 87.38 93 ARG A CA 1
ATOM 751 C C . ARG A 1 93 ? -7.702 10.906 31.488 1.00 87.38 93 ARG A C 1
ATOM 753 O O . ARG A 1 93 ? -7.681 11.317 32.647 1.00 87.38 93 ARG A O 1
ATOM 760 N N . THR A 1 94 ? -8.364 11.528 30.513 1.00 86.19 94 THR A N 1
ATOM 761 C CA . THR A 1 94 ? -9.128 12.771 30.715 1.00 86.19 94 THR A CA 1
ATOM 762 C C . THR A 1 94 ? -10.247 12.577 31.734 1.00 86.19 94 THR A C 1
ATOM 764 O O . THR A 1 94 ? -10.421 13.406 32.624 1.00 86.19 94 THR A O 1
ATOM 767 N N . ARG A 1 95 ? -10.970 11.450 31.673 1.00 84.31 95 ARG A N 1
ATOM 768 C CA . ARG A 1 95 ? -12.057 11.167 32.621 1.00 84.31 95 ARG A CA 1
ATOM 769 C C . ARG A 1 95 ? -11.560 10.993 34.057 1.00 84.31 95 ARG A C 1
ATOM 771 O O . ARG A 1 95 ? -12.243 11.417 34.979 1.00 84.31 95 ARG A O 1
ATOM 778 N N . LYS A 1 96 ? -10.378 10.395 34.251 1.00 80.25 96 LYS A N 1
ATOM 779 C CA . LYS A 1 96 ? -9.743 10.304 35.576 1.00 80.25 96 LYS A CA 1
ATOM 780 C C . LYS A 1 96 ? -9.351 11.676 36.122 1.00 80.25 96 LYS A C 1
ATOM 782 O O . LYS A 1 96 ? -9.570 11.913 37.299 1.00 80.25 96 LYS A O 1
ATOM 787 N N . MET A 1 97 ? -8.809 12.554 35.275 1.00 73.44 97 MET A N 1
ATOM 788 C CA . MET A 1 97 ? -8.431 13.917 35.671 1.00 73.44 97 MET A CA 1
ATOM 789 C C . MET A 1 97 ? -9.652 14.760 36.059 1.00 73.44 97 MET A C 1
ATOM 791 O O . MET A 1 97 ? -9.637 15.413 37.090 1.00 73.44 97 MET A O 1
ATOM 795 N N . SER A 1 98 ? -10.745 14.671 35.297 1.00 73.81 98 SER A N 1
ATOM 796 C CA . SER A 1 98 ? -11.990 15.394 35.600 1.00 73.81 98 SER A CA 1
ATOM 797 C C . SER A 1 98 ? -12.704 14.924 36.875 1.00 73.81 98 SER A C 1
ATOM 799 O O . SER A 1 98 ? -13.628 15.595 37.315 1.00 73.81 98 SER A O 1
ATOM 801 N N . GLN A 1 99 ? -12.353 13.757 37.424 1.00 66.62 99 GLN A N 1
ATOM 802 C CA . GLN A 1 99 ? -12.932 13.229 38.665 1.00 66.62 99 GLN A CA 1
ATOM 803 C C . GLN A 1 99 ? -12.070 13.564 39.899 1.00 66.62 99 GLN A C 1
ATOM 805 O O . GLN A 1 99 ? -12.485 13.294 41.023 1.00 66.62 99 GLN A O 1
ATOM 810 N N . SER A 1 100 ? -10.860 14.096 39.691 1.00 62.22 100 SER A N 1
ATOM 811 C CA . SER A 1 100 ? -9.926 14.497 40.753 1.00 62.22 100 SER A CA 1
ATOM 812 C C . SER A 1 100 ? -9.967 15.991 41.104 1.00 62.22 100 SER A C 1
ATOM 814 O O . SER A 1 100 ? -9.236 16.388 42.010 1.00 62.22 100 SER A O 1
ATOM 816 N N . ASP A 1 101 ? -10.816 16.767 40.426 1.00 47.41 101 ASP A N 1
ATOM 817 C CA . ASP A 1 101 ? -11.189 18.154 40.754 1.00 47.41 101 ASP A CA 1
ATOM 818 C C . ASP A 1 101 ? -12.594 18.188 41.382 1.00 47.41 101 ASP A C 1
ATOM 820 O O . ASP A 1 101 ? -12.816 19.011 42.300 1.00 47.41 101 ASP A O 1
#

Radius of gyration: 27.52 Å; chains: 1; bounding box: 46×26×92 Å

Sequence (101 aa):
MNQDFNFIELVMNASLPVKGVMLLLVMAVVASWWIIFAKWMSLKQASISAKKFEETFWSGVDLHRLYEKLSKEKGKSSGMEQIFEAGFREFLRTRKMSQSD

Foldseek 3Di:
DDPPPDVVVVLVPDDPVVVVVVVVVVVVVVVVVVVVVVVVVVVVVLVVLVVVVVCVVPVPPDLVVLLVVLVVVPPPDDDPSVVSNVVVVVVVVVVVVVVVD

Secondary structure (DSSP, 8-state):
------HHHHHHTS-HHHHHHHHHHHHHHHHHHHHHHHHHHHHHHHHHHHHHHHHHHHTT--HHHHHHHHHHSTTT--THHHHHHHHHHHHHHHHHHTT--

pLDDT: mean 84.11, std 11.29, range [39.34, 97.69]